Protein AF-A0AA88YJT1-F1 (afdb_monomer_lite)

p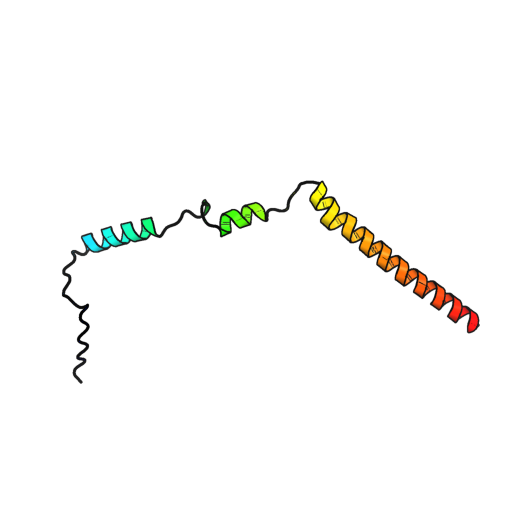LDDT: mean 74.41, std 13.92, range [35.03, 95.25]

Structure (mmCIF, N/CA/C/O backbone):
data_AF-A0AA88YJT1-F1
#
_entry.id   AF-A0AA88YJT1-F1
#
loop_
_atom_site.group_PDB
_atom_site.id
_atom_site.type_symbol
_atom_site.label_atom_id
_atom_site.label_alt_id
_atom_site.label_comp_id
_atom_site.label_asym_id
_atom_site.label_entity_id
_atom_site.label_seq_id
_atom_site.pdbx_PDB_ins_code
_atom_site.Cartn_x
_atom_site.Cartn_y
_atom_site.Cartn_z
_atom_site.occupancy
_atom_site.B_iso_or_equiv
_atom_site.auth_seq_id
_atom_site.auth_comp_id
_atom_site.auth_asym_id
_atom_site.auth_atom_id
_atom_site.pdbx_PDB_model_num
ATOM 1 N N . MET A 1 1 ? 55.283 -27.611 -9.566 1.00 35.03 1 MET A N 1
ATOM 2 C CA . MET A 1 1 ? 53.890 -28.098 -9.647 1.00 35.03 1 MET A CA 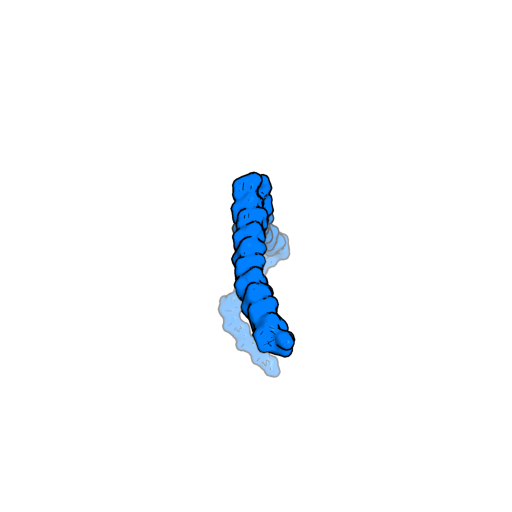1
ATOM 3 C C . MET A 1 1 ? 53.392 -27.805 -11.049 1.00 35.03 1 MET A C 1
ATOM 5 O O . MET A 1 1 ? 53.339 -26.640 -11.414 1.00 35.03 1 MET A O 1
ATOM 9 N N . TYR A 1 2 ? 53.147 -28.839 -11.854 1.00 47.56 2 TYR A N 1
ATOM 10 C CA . TYR A 1 2 ? 52.603 -28.697 -13.205 1.00 47.56 2 TYR A CA 1
ATOM 11 C C . TYR A 1 2 ? 51.077 -28.680 -13.102 1.00 47.56 2 TYR A C 1
ATOM 13 O O . TYR A 1 2 ? 50.495 -29.667 -12.657 1.00 47.56 2 TYR A O 1
ATOM 21 N N . VAL A 1 3 ? 50.445 -27.562 -13.465 1.00 47.97 3 VAL A N 1
ATOM 22 C CA . VAL A 1 3 ? 48.987 -27.498 -13.625 1.00 47.97 3 VAL A CA 1
ATOM 23 C C . VAL A 1 3 ? 48.683 -28.036 -15.014 1.00 47.97 3 VAL A C 1
ATOM 25 O O . VAL A 1 3 ? 48.955 -27.388 -16.021 1.00 47.97 3 VAL A O 1
ATOM 28 N N . ASN A 1 4 ? 48.218 -29.278 -15.041 1.00 55.31 4 ASN A N 1
ATOM 29 C CA . ASN A 1 4 ? 47.817 -29.994 -16.237 1.00 55.31 4 ASN A CA 1
ATOM 30 C C . ASN A 1 4 ? 46.287 -30.056 -16.227 1.00 55.31 4 ASN A C 1
ATOM 32 O O . ASN A 1 4 ? 45.703 -31.063 -15.839 1.00 55.31 4 ASN A O 1
ATOM 36 N N . ASP A 1 5 ? 45.655 -28.942 -16.594 1.00 47.69 5 ASP A N 1
ATOM 37 C CA . ASP A 1 5 ? 44.213 -28.876 -16.820 1.00 47.69 5 ASP A CA 1
ATOM 38 C C . ASP A 1 5 ? 43.954 -29.076 -18.312 1.00 47.69 5 ASP A C 1
ATOM 40 O O . ASP A 1 5 ? 43.826 -28.133 -19.096 1.00 47.69 5 ASP A O 1
ATOM 44 N N . SER A 1 6 ? 43.901 -30.344 -18.714 1.00 52.03 6 SER A N 1
ATOM 45 C CA . SER A 1 6 ? 43.448 -30.770 -20.037 1.00 52.03 6 SER A CA 1
ATOM 46 C C . SER A 1 6 ? 41.945 -30.510 -20.183 1.00 52.03 6 SER A C 1
ATOM 48 O O . SER A 1 6 ? 41.128 -31.429 -20.142 1.00 52.03 6 SER A O 1
ATOM 50 N N . CYS A 1 7 ? 41.559 -29.245 -20.342 1.00 50.59 7 CYS A N 1
ATOM 51 C CA . CYS A 1 7 ? 40.222 -28.870 -20.776 1.00 50.59 7 CYS A CA 1
ATOM 52 C C . CYS A 1 7 ? 40.132 -29.029 -22.300 1.00 50.59 7 CYS A C 1
ATOM 54 O O . CYS A 1 7 ? 40.809 -28.330 -23.055 1.00 50.59 7 CYS A O 1
ATOM 56 N N . TRP A 1 8 ? 39.257 -29.930 -22.756 1.00 49.69 8 TRP A N 1
ATOM 57 C CA . TRP A 1 8 ? 39.006 -30.207 -24.179 1.00 49.69 8 TRP A CA 1
ATOM 58 C C . TRP A 1 8 ? 38.424 -29.001 -24.948 1.00 49.69 8 TRP A C 1
ATOM 60 O O . TRP A 1 8 ? 38.339 -29.029 -26.173 1.00 49.69 8 TRP A O 1
ATOM 70 N N . CYS A 1 9 ? 38.049 -27.930 -24.241 1.00 57.94 9 CYS A N 1
ATOM 71 C CA . CYS A 1 9 ? 37.497 -26.699 -24.807 1.00 57.94 9 CYS A CA 1
ATOM 72 C C . CYS A 1 9 ? 38.560 -25.624 -25.086 1.00 57.94 9 CYS A C 1
ATOM 74 O O . CYS A 1 9 ? 38.256 -24.640 -25.753 1.00 57.94 9 CYS A O 1
ATOM 76 N N . CYS A 1 10 ? 39.799 -25.796 -24.612 1.00 49.84 10 CYS A N 1
ATOM 77 C CA . CYS A 1 10 ? 40.904 -24.859 -24.851 1.00 49.84 10 CYS A CA 1
ATOM 78 C C . CYS A 1 10 ? 41.545 -25.067 -26.235 1.00 49.84 10 CYS A C 1
ATOM 80 O O . CYS A 1 10 ? 42.763 -24.967 -26.390 1.00 49.84 10 CYS A O 1
ATOM 82 N N . LEU A 1 11 ? 40.733 -25.385 -27.250 1.00 52.53 11 LEU A N 1
ATOM 83 C CA . LEU A 1 11 ? 41.177 -25.330 -28.635 1.00 52.53 11 LEU A CA 1
ATOM 84 C C . LEU A 1 11 ? 41.555 -23.881 -28.923 1.00 52.53 11 LEU A C 1
ATOM 86 O O . LEU A 1 11 ? 40.754 -22.970 -28.725 1.00 52.53 11 LEU A O 1
ATOM 90 N N . ASN A 1 12 ? 42.801 -23.699 -29.346 1.00 55.19 12 ASN A N 1
ATOM 91 C CA . ASN A 1 12 ? 43.409 -22.426 -29.691 1.00 55.19 12 ASN A CA 1
ATOM 92 C C . ASN A 1 12 ? 42.568 -21.744 -30.783 1.00 55.19 12 ASN A C 1
ATOM 94 O O . ASN A 1 12 ? 42.738 -21.988 -31.976 1.00 55.19 12 ASN A O 1
ATOM 98 N N . TYR A 1 13 ? 41.593 -20.944 -30.360 1.00 55.88 13 TYR A N 1
ATOM 99 C CA . TYR A 1 13 ? 40.736 -20.178 -31.241 1.00 55.88 13 TYR A CA 1
ATOM 100 C C . TYR A 1 13 ? 41.395 -18.825 -31.441 1.00 55.88 13 TYR A C 1
ATOM 102 O O . TYR A 1 13 ? 41.260 -17.916 -30.625 1.00 55.88 13 TYR A O 1
ATOM 110 N N . THR A 1 14 ? 42.145 -18.699 -32.530 1.00 60.41 14 THR A N 1
ATOM 111 C CA . THR A 1 14 ? 42.653 -17.410 -32.997 1.00 60.41 14 THR A CA 1
ATOM 112 C C . THR A 1 14 ? 41.498 -16.640 -33.624 1.00 60.41 14 THR A C 1
ATOM 114 O O . THR A 1 14 ? 41.400 -16.533 -34.845 1.00 60.41 14 THR A O 1
ATOM 117 N N . ILE A 1 15 ? 40.569 -16.167 -32.794 1.00 61.62 15 ILE A N 1
ATOM 118 C CA . ILE A 1 15 ? 39.600 -15.179 -33.245 1.00 61.62 15 ILE A CA 1
ATOM 119 C C . ILE A 1 15 ? 40.306 -13.829 -33.296 1.00 61.62 15 ILE A C 1
ATOM 121 O O . ILE A 1 15 ? 41.001 -13.447 -32.353 1.00 61.62 15 ILE A O 1
ATOM 125 N N . SER A 1 16 ? 40.153 -13.118 -34.408 1.00 68.88 16 SER A N 1
ATOM 126 C CA . SER A 1 16 ? 40.581 -11.726 -34.479 1.00 68.88 16 SER A CA 1
ATOM 127 C C . SER A 1 16 ? 39.817 -10.932 -33.421 1.00 68.88 16 SER A C 1
ATOM 129 O O . SER A 1 16 ? 38.609 -11.116 -33.265 1.00 68.88 16 SER A O 1
ATOM 131 N N . SER A 1 17 ? 40.488 -10.037 -32.698 1.00 69.69 17 SER A N 1
ATOM 132 C CA . SER A 1 17 ? 39.860 -9.174 -31.687 1.00 69.69 17 SER A CA 1
ATOM 133 C C . SER A 1 17 ? 38.642 -8.427 -32.248 1.00 69.69 17 SER A C 1
ATOM 135 O O . SER A 1 17 ? 37.655 -8.251 -31.542 1.00 69.69 17 SER A O 1
ATOM 137 N N . GLN A 1 18 ? 38.670 -8.090 -33.541 1.00 70.75 18 GLN A N 1
ATOM 138 C CA . GLN A 1 18 ? 37.547 -7.478 -34.254 1.00 70.75 18 GLN A CA 1
ATOM 139 C C . GLN A 1 18 ? 36.327 -8.403 -34.371 1.00 70.75 18 GLN A C 1
ATOM 141 O O . GLN A 1 18 ? 35.202 -7.970 -34.137 1.00 70.75 18 GLN A O 1
ATOM 146 N N . ASP A 1 19 ? 36.526 -9.686 -34.672 1.00 74.12 19 ASP A N 1
ATOM 147 C CA . ASP A 1 19 ? 35.423 -10.649 -34.790 1.00 74.12 19 ASP A CA 1
ATOM 148 C C . ASP A 1 19 ? 34.772 -10.938 -33.431 1.00 74.12 19 ASP A C 1
ATOM 150 O O . ASP A 1 19 ? 33.580 -11.250 -33.351 1.00 74.12 19 ASP A O 1
ATOM 154 N N . LEU A 1 20 ? 35.544 -10.825 -32.345 1.00 77.81 20 LEU A N 1
ATOM 155 C CA . LEU A 1 20 ? 35.028 -10.971 -30.988 1.00 77.81 20 LEU A CA 1
ATOM 156 C C . LEU A 1 20 ? 34.131 -9.794 -30.600 1.00 77.81 20 LEU A C 1
ATOM 158 O O . LEU A 1 20 ? 33.059 -10.010 -30.038 1.00 77.81 20 LEU A O 1
ATOM 162 N N . GLU A 1 21 ? 34.545 -8.568 -30.923 1.00 77.75 21 GLU A N 1
ATOM 163 C CA . GLU A 1 21 ? 33.764 -7.357 -30.660 1.00 77.75 21 GLU A CA 1
ATOM 164 C C . GLU A 1 21 ? 32.432 -7.375 -31.412 1.00 77.75 21 GLU A C 1
ATOM 166 O O . GLU A 1 21 ? 31.385 -7.145 -30.805 1.00 77.75 21 GLU A O 1
ATOM 171 N N . VAL A 1 22 ? 32.442 -7.766 -32.690 1.00 82.94 22 VAL A N 1
ATOM 172 C CA . VAL A 1 22 ? 31.221 -7.885 -33.503 1.00 82.94 22 VAL A CA 1
ATOM 173 C C . VAL A 1 22 ? 30.253 -8.910 -32.907 1.00 82.94 22 VAL A C 1
ATOM 175 O O . VAL A 1 22 ? 29.065 -8.621 -32.743 1.00 82.94 22 VAL A O 1
ATOM 178 N N . LYS A 1 23 ? 30.750 -10.088 -32.505 1.00 81.62 23 LYS A N 1
ATOM 179 C CA . LYS A 1 23 ? 29.917 -11.104 -31.840 1.00 81.62 23 LYS A CA 1
ATOM 180 C C . LYS A 1 23 ? 29.369 -10.621 -30.499 1.00 81.62 23 LYS A C 1
ATOM 182 O O . LYS A 1 23 ? 28.241 -10.951 -30.136 1.00 81.62 23 LYS A O 1
ATOM 187 N N . LEU A 1 24 ? 30.151 -9.851 -29.749 1.00 81.56 24 LEU A N 1
ATOM 188 C CA . LEU A 1 24 ? 29.745 -9.329 -28.448 1.00 81.56 24 LEU A CA 1
ATOM 189 C C . LEU A 1 24 ? 28.650 -8.266 -28.597 1.00 81.56 24 LEU A C 1
ATOM 191 O O . LEU A 1 24 ? 27.678 -8.279 -27.839 1.00 81.56 24 LEU A O 1
ATOM 195 N N . GLU A 1 25 ? 28.749 -7.395 -29.600 1.00 82.81 25 GLU A N 1
ATOM 196 C CA . GLU A 1 25 ? 27.699 -6.429 -29.929 1.00 82.81 25 GLU A CA 1
ATOM 197 C C . GLU A 1 25 ? 26.414 -7.103 -30.416 1.00 82.81 25 GLU A C 1
ATOM 199 O O . GLU A 1 25 ? 25.319 -6.722 -29.989 1.00 82.81 25 GLU A O 1
ATOM 204 N N . GLU A 1 26 ? 26.531 -8.138 -31.248 1.00 84.19 26 GLU A N 1
ATOM 205 C CA . GLU A 1 26 ? 25.392 -8.926 -31.716 1.00 84.19 26 GLU A CA 1
ATOM 206 C C . GLU A 1 26 ? 24.661 -9.596 -30.544 1.00 84.19 26 GLU A C 1
ATOM 208 O O . GLU A 1 26 ? 23.446 -9.440 -30.386 1.00 84.19 26 GLU A O 1
ATOM 213 N N . LEU A 1 27 ? 25.404 -10.254 -29.649 1.00 81.38 27 LEU A N 1
ATOM 214 C CA . LEU A 1 27 ? 24.854 -10.851 -28.432 1.00 81.38 27 LEU A CA 1
ATOM 215 C C . LEU A 1 27 ? 24.209 -9.792 -27.536 1.00 81.38 27 LEU A C 1
ATOM 217 O O . LEU A 1 27 ? 23.073 -9.957 -27.094 1.00 81.38 27 LEU A O 1
ATOM 221 N N . LYS A 1 28 ? 24.879 -8.662 -27.307 1.00 79.38 28 LYS A N 1
ATOM 222 C CA . LYS A 1 28 ? 24.330 -7.564 -26.505 1.00 79.38 28 LYS A CA 1
ATOM 223 C C . LYS A 1 28 ? 23.020 -7.048 -27.093 1.00 79.38 28 LYS A C 1
ATOM 225 O O . LYS A 1 28 ? 22.090 -6.778 -26.337 1.00 79.38 28 LYS A O 1
ATOM 230 N N . ARG A 1 29 ? 22.902 -6.954 -28.418 1.00 79.69 29 ARG A N 1
ATOM 231 C CA . ARG A 1 29 ? 21.668 -6.543 -29.098 1.00 79.69 29 ARG A CA 1
ATOM 232 C C . ARG A 1 29 ? 20.542 -7.564 -28.926 1.00 79.69 29 ARG A C 1
ATOM 234 O O . ARG A 1 29 ? 19.416 -7.155 -28.663 1.00 79.69 29 ARG A O 1
ATOM 241 N N . ILE A 1 30 ? 20.836 -8.858 -29.041 1.00 77.75 30 ILE A N 1
ATOM 242 C CA . ILE A 1 30 ? 19.847 -9.939 -28.883 1.00 77.75 30 ILE A CA 1
ATOM 243 C C . ILE A 1 30 ? 19.352 -10.025 -27.433 1.00 77.75 30 ILE A C 1
ATOM 245 O O . ILE A 1 30 ? 18.155 -10.180 -27.193 1.00 77.75 30 ILE A O 1
ATOM 249 N N . LEU A 1 31 ? 20.260 -9.895 -26.462 1.00 75.44 31 LEU A N 1
ATOM 250 C CA . LEU A 1 31 ? 19.928 -9.972 -25.038 1.00 75.44 31 LEU A CA 1
ATOM 251 C C . LEU A 1 31 ? 19.346 -8.664 -24.473 1.00 75.44 31 LEU A C 1
ATOM 253 O O . LEU A 1 31 ? 18.735 -8.679 -23.401 1.00 75.44 31 LEU A O 1
ATOM 257 N N . THR A 1 32 ? 19.493 -7.530 -25.167 1.00 78.19 32 THR A N 1
ATOM 258 C CA . THR A 1 32 ? 18.886 -6.263 -24.738 1.00 78.19 32 THR A CA 1
ATOM 259 C C . THR A 1 32 ? 17.412 -6.235 -25.120 1.00 78.19 32 THR A C 1
ATOM 261 O O . THR A 1 32 ? 17.024 -5.854 -26.222 1.00 78.19 32 THR A O 1
ATOM 264 N N . VAL A 1 33 ? 16.558 -6.596 -24.166 1.00 77.31 33 VAL A N 1
ATOM 265 C CA . VAL A 1 33 ? 15.108 -6.487 -24.331 1.00 77.31 33 VAL A CA 1
ATOM 266 C C . VAL A 1 33 ? 14.663 -5.036 -24.080 1.00 77.31 33 VAL A C 1
ATOM 268 O O . VAL A 1 33 ? 15.026 -4.450 -23.053 1.00 77.31 33 VAL A O 1
ATOM 271 N N . PRO A 1 34 ? 13.846 -4.428 -24.962 1.00 78.38 34 PRO A N 1
ATOM 272 C CA . PRO A 1 34 ? 13.289 -3.101 -24.721 1.00 78.38 34 PRO A CA 1
ATOM 273 C C . PRO A 1 34 ? 12.495 -3.073 -23.410 1.00 78.38 34 PRO A C 1
ATOM 275 O O . PRO A 1 34 ? 11.576 -3.864 -23.223 1.00 78.38 34 PRO A O 1
ATOM 278 N N . LYS A 1 35 ? 12.775 -2.124 -22.504 1.00 69.56 35 LYS A N 1
ATOM 279 C CA . LYS A 1 35 ? 12.095 -2.049 -21.189 1.00 69.56 35 LYS A CA 1
ATOM 280 C C . LYS A 1 35 ? 10.563 -2.117 -21.291 1.00 69.56 35 LYS A C 1
ATOM 282 O O . LYS A 1 35 ? 9.926 -2.746 -20.450 1.00 69.56 35 LYS A O 1
ATOM 287 N N . LYS A 1 36 ? 9.985 -1.540 -22.353 1.00 70.19 36 LYS A N 1
ATOM 288 C CA . LYS A 1 36 ? 8.537 -1.508 -22.621 1.00 70.19 36 LYS A CA 1
ATOM 289 C C . LYS A 1 36 ? 7.903 -2.878 -22.915 1.00 70.19 36 LYS A C 1
ATOM 291 O O . LYS A 1 36 ? 6.689 -3.014 -22.803 1.00 70.19 36 LYS A O 1
ATOM 296 N N . THR A 1 37 ? 8.684 -3.890 -23.296 1.00 74.62 37 THR A N 1
ATOM 297 C CA . THR A 1 37 ? 8.167 -5.243 -23.578 1.00 74.62 37 THR A CA 1
ATOM 298 C C . THR A 1 37 ? 8.254 -6.170 -22.368 1.00 74.62 37 THR A C 1
ATOM 300 O O . THR A 1 37 ? 7.648 -7.243 -22.381 1.00 74.62 37 THR A O 1
ATOM 303 N N . THR A 1 38 ? 8.948 -5.751 -21.306 1.00 80.12 38 THR A N 1
ATOM 304 C CA . THR A 1 38 ? 9.120 -6.557 -20.094 1.00 80.12 38 THR A CA 1
ATOM 305 C C . THR A 1 38 ? 7.795 -6.762 -19.357 1.00 80.12 38 THR A C 1
ATOM 307 O O . THR A 1 38 ? 6.949 -5.867 -19.276 1.00 80.12 38 THR A O 1
ATOM 310 N N . SER A 1 39 ? 7.615 -7.953 -18.782 1.00 75.00 39 SER A N 1
ATOM 311 C CA . SER A 1 39 ? 6.441 -8.287 -17.964 1.00 75.00 39 SER A CA 1
ATOM 312 C C . SER A 1 39 ? 6.295 -7.352 -16.763 1.00 75.00 39 SER A C 1
ATOM 314 O O . SER A 1 39 ? 5.179 -6.991 -16.405 1.00 75.00 39 SER A O 1
ATOM 316 N N . LEU A 1 40 ? 7.414 -6.909 -16.184 1.00 75.88 40 LEU A N 1
ATOM 317 C CA . LEU A 1 40 ? 7.453 -5.946 -15.088 1.00 75.88 40 LEU A CA 1
ATOM 318 C C . LEU A 1 40 ? 6.876 -4.588 -15.507 1.00 75.88 40 LEU A C 1
ATOM 320 O O . LEU A 1 40 ? 6.018 -4.058 -14.807 1.00 75.88 40 LEU A O 1
ATOM 324 N N . TYR A 1 41 ? 7.269 -4.061 -16.671 1.00 78.06 41 TYR A N 1
ATOM 325 C CA . TYR A 1 41 ? 6.698 -2.821 -17.205 1.00 78.06 41 TYR A CA 1
ATOM 326 C C . TYR A 1 41 ? 5.197 -2.958 -17.490 1.00 78.06 41 TYR A C 1
ATOM 328 O O . TYR A 1 41 ? 4.414 -2.094 -17.102 1.00 78.06 41 TYR A O 1
ATOM 336 N N . LYS A 1 42 ? 4.771 -4.079 -18.092 1.00 74.00 42 LYS A N 1
ATOM 337 C CA . LYS A 1 42 ? 3.343 -4.356 -18.331 1.00 74.00 42 LYS A CA 1
ATOM 338 C C . LYS A 1 42 ? 2.543 -4.450 -17.028 1.00 74.00 42 LYS A C 1
ATOM 340 O O . LYS A 1 42 ? 1.443 -3.918 -16.957 1.00 74.00 42 LYS A O 1
ATOM 345 N N . ARG A 1 43 ? 3.095 -5.083 -15.988 1.00 72.56 43 ARG A N 1
ATOM 346 C CA . ARG A 1 43 ? 2.471 -5.161 -14.656 1.00 72.56 43 ARG A CA 1
ATOM 347 C C . ARG A 1 43 ? 2.372 -3.791 -13.990 1.00 72.56 43 ARG A C 1
ATOM 349 O O . ARG A 1 43 ? 1.336 -3.499 -13.409 1.00 72.56 43 ARG A O 1
ATOM 356 N N . GLY A 1 44 ? 3.387 -2.942 -14.147 1.00 69.88 44 GLY A N 1
ATOM 357 C CA . GLY A 1 44 ? 3.365 -1.565 -13.648 1.00 69.88 44 GLY A CA 1
ATOM 358 C C . GLY A 1 44 ? 2.263 -0.697 -14.266 1.00 69.88 44 GLY A C 1
ATOM 359 O O . GLY A 1 44 ? 1.737 0.178 -13.590 1.00 69.88 44 GLY A O 1
ATOM 360 N N . LEU A 1 45 ? 1.869 -0.959 -15.520 1.00 65.75 45 LEU A N 1
ATOM 361 C CA . LEU A 1 45 ? 0.728 -0.290 -16.166 1.00 65.75 45 LEU A CA 1
ATOM 362 C C . LEU A 1 45 ? -0.628 -0.767 -15.623 1.00 65.75 45 LEU A C 1
ATOM 364 O O . LEU A 1 45 ? -1.577 0.007 -15.587 1.00 65.75 45 LEU A O 1
ATOM 368 N N . ILE A 1 46 ? -0.722 -2.033 -15.210 1.00 62.97 46 ILE A N 1
ATOM 369 C CA . ILE A 1 46 ? -1.948 -2.629 -14.653 1.00 62.97 46 ILE A CA 1
ATOM 370 C C . ILE A 1 46 ? -2.126 -2.230 -13.181 1.00 62.97 46 ILE A C 1
ATOM 372 O O . ILE A 1 46 ? -3.250 -2.087 -12.717 1.00 62.97 46 ILE A O 1
ATOM 376 N N . SER A 1 47 ? -1.027 -2.020 -12.450 1.00 61.09 47 SER A N 1
ATOM 377 C CA . SER A 1 47 ? -1.041 -1.592 -11.047 1.00 61.09 47 SER A CA 1
ATOM 378 C C . SER A 1 47 ? -1.138 -0.075 -10.855 1.00 61.09 47 SER A C 1
ATOM 380 O O . SER A 1 47 ? -0.918 0.408 -9.744 1.00 61.09 47 SER A O 1
ATOM 382 N N . VAL A 1 48 ? -1.402 0.700 -11.912 1.00 63.09 48 VAL A N 1
ATOM 383 C CA . VAL A 1 48 ? -1.758 2.116 -11.754 1.00 63.09 48 VAL A CA 1
ATOM 384 C C . VAL A 1 48 ? -3.056 2.162 -10.950 1.00 63.09 48 VAL A C 1
ATOM 386 O O . VAL A 1 48 ? -3.958 1.375 -11.233 1.00 63.09 48 VAL A O 1
ATOM 389 N N . MET A 1 49 ? -3.145 3.037 -9.937 1.00 58.59 49 MET A N 1
ATOM 390 C CA . MET A 1 49 ? -4.397 3.232 -9.195 1.00 58.59 49 MET A CA 1
ATOM 391 C C . MET A 1 49 ? -5.535 3.404 -10.196 1.00 58.59 49 MET A C 1
ATOM 393 O O . MET A 1 49 ? -5.526 4.351 -10.985 1.00 58.59 49 MET A O 1
ATOM 397 N N . ASP A 1 50 ? -6.487 2.474 -10.177 1.00 63.31 50 ASP A N 1
ATOM 398 C CA . ASP A 1 50 ? -7.651 2.557 -11.040 1.00 63.31 50 ASP A CA 1
ATOM 399 C C . ASP A 1 50 ? -8.481 3.759 -10.577 1.00 63.31 50 ASP A C 1
ATOM 401 O O . ASP A 1 50 ? -9.110 3.739 -9.518 1.00 63.31 50 ASP A O 1
ATOM 405 N N . THR A 1 51 ? -8.420 4.849 -11.344 1.00 64.62 51 THR A N 1
ATOM 406 C CA . THR A 1 51 ? -9.149 6.092 -11.066 1.00 64.62 51 THR A CA 1
ATOM 407 C C . THR A 1 51 ? -10.638 5.961 -11.361 1.00 64.62 51 THR A C 1
ATOM 409 O O . THR A 1 51 ? -11.382 6.921 -11.151 1.00 64.62 51 THR A O 1
ATOM 412 N N . ARG A 1 52 ? -11.105 4.794 -11.840 1.00 72.56 52 ARG A N 1
ATOM 413 C CA . ARG A 1 52 ? -12.532 4.549 -12.029 1.00 72.56 52 ARG A CA 1
ATOM 414 C C . ARG A 1 52 ? -13.251 4.791 -10.700 1.00 72.56 52 ARG A C 1
ATOM 416 O O . ARG A 1 52 ? -12.973 4.096 -9.719 1.00 72.56 52 ARG A O 1
ATOM 423 N N . PRO A 1 53 ? -14.217 5.725 -10.664 1.00 67.31 53 PRO A N 1
ATOM 424 C CA . PRO A 1 53 ? -14.867 6.138 -9.423 1.00 67.31 53 PRO A CA 1
ATOM 425 C C . PRO A 1 53 ? -15.525 4.961 -8.696 1.00 67.31 53 PRO A C 1
ATOM 427 O O . PRO A 1 53 ? -15.530 4.929 -7.471 1.00 67.31 53 PRO A O 1
ATOM 430 N N . ALA A 1 54 ? -15.990 3.949 -9.436 1.00 68.69 54 ALA A N 1
ATOM 431 C CA . ALA A 1 54 ? -16.542 2.724 -8.869 1.00 68.69 54 ALA A CA 1
ATOM 432 C C . ALA A 1 54 ? -15.544 1.965 -7.974 1.00 68.69 54 ALA A C 1
ATOM 434 O O . ALA A 1 54 ? -15.917 1.568 -6.875 1.00 68.69 54 ALA A O 1
ATOM 435 N N . VAL A 1 55 ? -14.287 1.804 -8.406 1.00 67.69 55 VAL A N 1
ATOM 436 C CA . VAL A 1 55 ? -13.268 1.009 -7.693 1.00 67.69 55 VAL A CA 1
ATOM 437 C C . VAL A 1 55 ? -12.804 1.728 -6.430 1.00 67.69 55 VAL A C 1
ATOM 439 O O . VAL A 1 55 ? -12.719 1.120 -5.361 1.00 67.69 55 VAL A O 1
ATOM 442 N N . VAL A 1 56 ? -12.574 3.039 -6.535 1.00 68.44 56 VAL A N 1
ATOM 443 C CA . VAL A 1 56 ? -12.230 3.891 -5.389 1.00 68.44 56 VAL A CA 1
ATOM 444 C C . VAL A 1 56 ? -13.367 3.883 -4.369 1.00 68.44 56 VAL A C 1
ATOM 446 O O . VAL A 1 56 ? -13.131 3.656 -3.185 1.00 68.44 56 VAL A O 1
ATOM 449 N N . MET A 1 57 ? -14.612 4.045 -4.821 1.00 69.56 57 MET A N 1
ATOM 450 C CA . MET A 1 57 ? -15.773 4.076 -3.935 1.00 69.56 57 MET A CA 1
ATOM 451 C C . MET A 1 57 ? -15.946 2.755 -3.173 1.00 69.56 57 MET A C 1
ATOM 453 O O . MET A 1 57 ? -16.114 2.765 -1.951 1.00 69.56 57 MET A O 1
ATOM 457 N N . THR A 1 58 ? -15.846 1.612 -3.857 1.00 69.94 58 THR A N 1
ATOM 458 C CA . THR A 1 58 ? -15.979 0.299 -3.210 1.00 69.94 58 THR A CA 1
ATOM 459 C C . THR A 1 58 ? -14.814 -0.023 -2.281 1.00 69.94 58 THR A C 1
ATOM 461 O O . THR A 1 58 ? -15.034 -0.561 -1.199 1.00 69.94 58 THR A O 1
ATOM 464 N N . GLY A 1 59 ? -13.585 0.307 -2.687 1.00 67.88 59 GLY A N 1
ATOM 465 C CA . GLY A 1 59 ? -12.379 -0.093 -1.967 1.00 67.88 59 GLY A CA 1
ATOM 466 C C . GLY A 1 59 ? -12.117 0.737 -0.714 1.00 67.88 59 GLY A C 1
ATOM 467 O O . GLY A 1 59 ? -11.829 0.173 0.337 1.00 67.88 59 GLY A O 1
ATOM 468 N N . SER A 1 60 ? -12.221 2.066 -0.802 1.00 73.75 60 SER A N 1
ATOM 469 C CA . SER A 1 60 ? -11.848 2.948 0.310 1.00 73.75 60 SER A CA 1
ATOM 470 C C . SER A 1 60 ? -13.054 3.441 1.100 1.00 73.75 60 SER A C 1
ATOM 472 O O . SER A 1 60 ? -13.070 3.321 2.321 1.00 73.75 60 SER A O 1
ATOM 474 N N . THR A 1 61 ? -14.085 3.964 0.433 1.00 78.75 61 THR A N 1
ATOM 475 C CA . THR A 1 61 ? -15.185 4.631 1.148 1.00 78.75 61 THR A CA 1
ATOM 476 C C . THR A 1 61 ? -16.195 3.656 1.741 1.00 78.75 61 THR A C 1
ATOM 478 O O . THR A 1 61 ? -16.525 3.763 2.922 1.00 78.75 61 THR A O 1
ATOM 481 N N . LEU A 1 62 ? -16.652 2.668 0.964 1.00 84.94 62 LEU A N 1
ATOM 482 C CA . LEU A 1 62 ? -17.676 1.730 1.424 1.00 84.94 62 LEU A CA 1
ATOM 483 C C . LEU A 1 62 ? -17.116 0.782 2.492 1.00 84.94 62 LEU A C 1
ATOM 485 O O . LEU A 1 62 ? -17.747 0.561 3.524 1.00 84.94 62 LEU A O 1
ATOM 489 N N . GLY A 1 63 ? -15.899 0.274 2.268 1.00 85.88 63 GLY A N 1
ATOM 490 C CA . GLY A 1 63 ? -15.193 -0.575 3.227 1.00 85.88 63 GLY A CA 1
ATOM 491 C C . GLY A 1 63 ? -14.938 0.133 4.560 1.00 85.88 63 GLY A C 1
ATOM 492 O O . GLY A 1 63 ? -15.262 -0.416 5.613 1.00 85.88 63 GLY A O 1
ATOM 493 N N . ALA A 1 64 ? -14.434 1.373 4.532 1.00 88.50 64 ALA A N 1
ATOM 494 C CA . ALA A 1 64 ? -14.198 2.144 5.754 1.00 88.50 64 ALA A CA 1
ATOM 495 C C . ALA A 1 64 ? -15.498 2.446 6.516 1.00 88.50 64 ALA A C 1
ATOM 497 O O . ALA A 1 64 ? -15.525 2.352 7.743 1.00 88.50 64 ALA A O 1
ATOM 498 N N . PHE A 1 65 ? -16.586 2.757 5.807 1.00 92.00 65 PHE A N 1
ATOM 499 C CA . PHE A 1 65 ? -17.885 3.022 6.424 1.00 92.00 65 PHE A CA 1
ATOM 500 C C . PHE A 1 65 ? -18.456 1.791 7.144 1.00 92.00 65 PHE A C 1
ATOM 502 O O . PHE A 1 65 ? -18.914 1.899 8.281 1.00 92.00 65 PHE A O 1
ATOM 509 N N . ILE A 1 66 ? -18.377 0.608 6.526 1.00 93.31 66 ILE A N 1
ATOM 510 C CA . ILE A 1 66 ? -18.843 -0.644 7.143 1.00 93.31 66 ILE A CA 1
ATOM 511 C C . ILE A 1 66 ? -18.027 -0.964 8.403 1.00 93.31 66 ILE A C 1
ATOM 513 O O . ILE A 1 66 ? -18.602 -1.300 9.438 1.00 93.31 66 ILE A O 1
ATOM 517 N N . LEU A 1 67 ? -16.700 -0.816 8.344 1.00 93.12 67 LEU A N 1
ATOM 518 C CA . LEU A 1 67 ? -15.833 -1.036 9.506 1.00 93.12 67 LEU A CA 1
ATOM 519 C C . LEU A 1 67 ? -16.146 -0.063 10.647 1.00 93.12 67 LEU A C 1
ATOM 521 O O . LEU A 1 67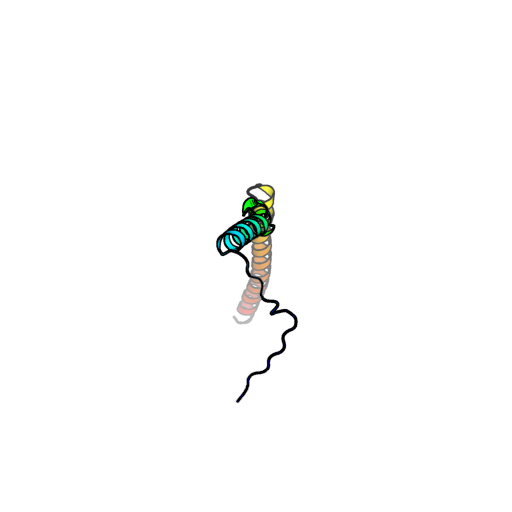 ? -16.203 -0.474 11.806 1.00 93.12 67 LEU A O 1
ATOM 525 N N . PHE A 1 68 ? -16.400 1.205 10.322 1.00 93.81 68 PHE A N 1
ATOM 526 C CA . PHE A 1 68 ? -16.795 2.206 11.306 1.00 93.81 68 PHE A CA 1
ATOM 527 C C . PHE A 1 68 ? -18.124 1.852 11.986 1.00 93.81 68 PHE A C 1
ATOM 529 O O . PHE A 1 68 ? -18.216 1.905 13.211 1.00 93.81 68 PHE A O 1
ATOM 536 N N . LEU A 1 69 ? -19.137 1.439 11.217 1.00 95.25 69 LEU A N 1
ATOM 537 C CA . LEU A 1 69 ? -20.431 1.031 11.771 1.00 95.25 69 LEU A CA 1
ATOM 538 C C . LEU A 1 69 ? -20.312 -0.177 12.705 1.00 95.25 69 LEU A C 1
ATOM 540 O O . LEU A 1 69 ? -20.913 -0.183 13.779 1.00 95.25 69 LEU A O 1
ATOM 544 N N . LEU A 1 70 ? -19.518 -1.180 12.326 1.00 94.31 70 LEU A N 1
ATOM 545 C CA . LEU A 1 70 ? -19.278 -2.352 13.169 1.00 94.31 70 LEU A CA 1
ATOM 546 C C . LEU A 1 70 ? -18.585 -1.969 14.481 1.00 94.31 70 LEU A C 1
ATOM 548 O O . LEU A 1 70 ? -19.010 -2.407 15.550 1.00 94.31 70 LEU A O 1
ATOM 552 N N . ALA A 1 71 ? -17.563 -1.113 14.417 1.00 93.81 71 ALA A N 1
ATOM 553 C CA . ALA A 1 71 ? -16.876 -0.622 15.608 1.00 93.81 71 ALA A CA 1
ATOM 554 C C . ALA A 1 71 ? -17.825 0.164 16.529 1.00 93.81 71 ALA A C 1
ATOM 556 O O . ALA A 1 71 ? -17.857 -0.077 17.736 1.00 93.81 71 ALA A O 1
ATOM 557 N N . ALA A 1 72 ? -18.645 1.054 15.963 1.00 94.00 72 ALA A N 1
ATOM 558 C CA . ALA A 1 72 ? -19.621 1.831 16.718 1.00 94.00 72 ALA A CA 1
ATOM 559 C C . ALA A 1 72 ? -20.651 0.936 17.427 1.00 94.00 72 ALA A C 1
ATOM 561 O O . ALA A 1 72 ? -20.996 1.198 18.577 1.00 94.00 72 ALA A O 1
ATOM 562 N N . PHE A 1 73 ? -21.105 -0.141 16.780 1.00 94.81 73 PHE A N 1
ATOM 563 C CA . PHE A 1 73 ? -22.065 -1.073 17.371 1.00 94.81 73 PHE A CA 1
ATOM 564 C C . PHE A 1 73 ? -21.496 -1.808 18.593 1.00 94.81 73 PHE A C 1
ATOM 566 O O . PHE A 1 73 ? -22.160 -1.892 19.627 1.00 94.81 73 PHE A O 1
ATOM 573 N N . VAL A 1 74 ? -20.251 -2.289 18.504 1.00 93.50 74 VAL A N 1
ATOM 574 C CA . VAL A 1 74 ? -19.572 -2.957 19.628 1.00 93.50 74 VAL A CA 1
ATOM 575 C C . VAL A 1 74 ? -19.396 -1.997 20.803 1.00 93.50 74 VAL A C 1
ATOM 577 O O . VAL A 1 74 ? -19.741 -2.338 21.933 1.00 93.50 74 VAL A O 1
ATOM 580 N N . ILE A 1 75 ? -18.923 -0.776 20.534 1.00 93.06 75 ILE A N 1
ATOM 581 C CA . ILE A 1 75 ? -18.722 0.249 21.566 1.00 93.06 75 ILE A CA 1
ATOM 582 C C . ILE A 1 75 ? -20.052 0.628 22.218 1.00 93.06 75 ILE A C 1
ATOM 58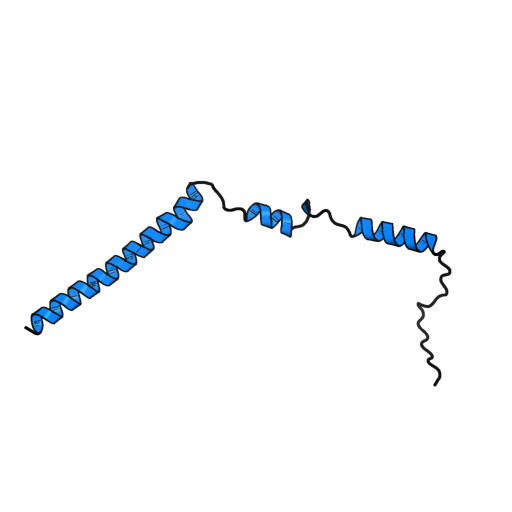4 O O . ILE A 1 75 ? -20.114 0.799 23.431 1.00 93.06 75 ILE A O 1
ATOM 588 N N . PHE A 1 76 ? -21.128 0.746 21.441 1.00 93.69 76 PHE A N 1
ATOM 589 C CA . PHE A 1 76 ? -22.437 1.100 21.978 1.00 93.69 76 PHE A CA 1
ATOM 590 C C . PHE A 1 76 ? -22.982 0.025 22.925 1.00 93.69 76 PHE A C 1
ATOM 592 O O . PHE A 1 76 ? -23.479 0.354 24.003 1.00 93.69 76 PHE A O 1
ATOM 599 N N . ALA A 1 77 ? -22.843 -1.254 22.568 1.00 89.50 77 ALA A N 1
ATOM 600 C CA . ALA A 1 77 ? -23.244 -2.361 23.432 1.00 89.50 77 ALA A CA 1
ATOM 601 C C . ALA A 1 77 ? -22.431 -2.396 24.739 1.00 89.50 77 ALA A C 1
ATOM 603 O O . ALA A 1 77 ? -22.991 -2.602 25.818 1.00 89.50 77 ALA A O 1
ATOM 604 N N . ASP A 1 78 ? -21.122 -2.151 24.660 1.00 89.38 78 ASP A N 1
ATOM 605 C CA . ASP A 1 78 ? -20.261 -2.090 25.843 1.00 89.38 78 ASP A CA 1
ATOM 606 C C . ASP A 1 78 ? -20.600 -0.881 26.730 1.00 89.38 78 ASP A C 1
ATOM 608 O O . ASP A 1 78 ? -20.766 -1.010 27.943 1.00 89.38 78 ASP A O 1
ATOM 612 N N . LEU A 1 79 ? -20.845 0.283 26.121 1.00 89.50 79 LEU A N 1
ATOM 613 C CA . LEU A 1 79 ? -21.234 1.501 26.828 1.00 89.50 79 LEU A CA 1
ATOM 614 C C . LEU A 1 79 ? -22.566 1.334 27.575 1.00 89.50 79 LEU A C 1
ATOM 616 O O . LEU A 1 79 ? -22.689 1.775 28.718 1.00 89.50 79 LEU A O 1
ATOM 620 N N . GLN A 1 80 ? -23.556 0.668 26.974 1.00 90.75 80 GLN A N 1
ATOM 621 C CA . GLN A 1 80 ? -24.821 0.361 27.646 1.00 90.75 80 GLN A CA 1
ATOM 622 C C . GLN A 1 80 ? -24.620 -0.543 28.868 1.00 90.75 80 GLN A C 1
ATOM 624 O O . GLN A 1 80 ? -25.190 -0.282 29.932 1.00 90.75 80 GLN A O 1
ATOM 629 N N . ASN A 1 81 ? -23.782 -1.576 28.744 1.00 87.88 81 ASN A N 1
ATOM 630 C CA . ASN A 1 81 ? -23.451 -2.460 29.859 1.00 87.88 81 ASN A CA 1
ATOM 631 C C . ASN A 1 81 ? -22.678 -1.727 30.963 1.00 87.88 81 ASN A C 1
ATOM 633 O O . ASN A 1 81 ? -22.971 -1.921 32.144 1.00 87.88 81 ASN A O 1
ATOM 637 N N . PHE A 1 82 ? -21.753 -0.840 30.597 1.00 88.81 82 PHE A N 1
ATOM 638 C CA . PHE A 1 82 ? -21.002 -0.015 31.538 1.00 88.81 82 PHE A CA 1
ATOM 639 C C . PHE A 1 82 ? -21.912 0.937 32.326 1.00 88.81 82 PHE A C 1
ATOM 641 O O . PHE A 1 82 ? -21.824 1.008 33.552 1.00 88.81 82 PHE A O 1
ATOM 648 N N . ILE A 1 83 ? -22.838 1.626 31.648 1.00 89.25 83 ILE A 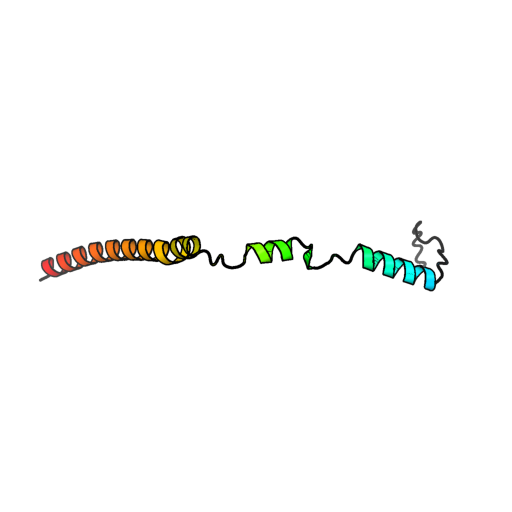N 1
ATOM 649 C CA . ILE A 1 83 ? -23.806 2.525 32.295 1.00 89.25 83 ILE A CA 1
ATOM 650 C C . ILE A 1 83 ? -24.733 1.745 33.232 1.00 89.25 83 ILE A C 1
ATOM 652 O O . ILE A 1 83 ? -25.003 2.204 34.343 1.00 89.25 83 ILE A O 1
ATOM 656 N N . ARG A 1 84 ? -25.211 0.566 32.811 1.00 87.12 84 ARG A N 1
ATOM 657 C CA . ARG A 1 84 ? -26.047 -0.296 33.656 1.00 87.12 84 ARG A CA 1
ATOM 658 C C . ARG A 1 84 ? -25.305 -0.710 34.925 1.00 87.12 84 ARG A C 1
ATOM 660 O O . ARG A 1 84 ? -25.829 -0.505 36.014 1.00 87.12 84 ARG A O 1
ATOM 667 N N . LYS A 1 85 ? -24.070 -1.198 34.789 1.00 87.69 85 LYS A N 1
ATOM 668 C CA . LYS A 1 85 ? -23.237 -1.608 35.925 1.00 87.69 85 LYS A CA 1
ATOM 669 C C . LYS A 1 85 ? -22.984 -0.455 36.903 1.00 87.69 85 LYS A C 1
ATOM 671 O O . LYS A 1 85 ? -23.145 -0.624 38.103 1.00 87.69 85 LYS A O 1
ATOM 676 N N . ARG A 1 86 ? -22.668 0.744 36.401 1.00 84.25 86 ARG A N 1
ATOM 677 C CA . ARG A 1 86 ? -22.447 1.936 37.243 1.00 84.25 86 ARG A CA 1
ATOM 678 C C . ARG A 1 86 ? -23.688 2.363 38.031 1.00 84.25 86 ARG A C 1
ATOM 680 O O . ARG A 1 86 ? -23.542 2.917 39.113 1.00 84.25 86 ARG A O 1
ATOM 687 N N . ARG A 1 87 ? -24.891 2.117 37.501 1.00 81.25 87 ARG A N 1
ATOM 688 C CA . ARG A 1 87 ? -26.157 2.394 38.196 1.00 81.25 87 ARG A CA 1
ATOM 689 C C . ARG A 1 87 ? -26.443 1.388 39.313 1.00 81.25 87 ARG A C 1
ATOM 691 O O . ARG A 1 87 ? -27.056 1.767 40.293 1.00 81.25 87 ARG A O 1
ATOM 698 N N . GLU A 1 88 ? -26.027 0.133 39.160 1.00 77.19 88 GLU A N 1
ATOM 699 C CA . GLU A 1 88 ? -26.189 -0.908 40.190 1.00 77.19 88 GLU A CA 1
ATOM 700 C C . GLU A 1 88 ? -25.214 -0.714 41.375 1.00 77.19 88 GLU A C 1
ATOM 702 O O . GLU A 1 88 ? -25.468 -1.212 42.467 1.00 77.19 88 GLU A O 1
ATOM 707 N N . GLU A 1 89 ? -24.115 0.022 41.172 1.00 71.62 89 GLU A N 1
ATOM 708 C CA . GLU A 1 89 ? -23.097 0.336 42.191 1.00 71.62 89 GLU A CA 1
ATOM 709 C C . GLU A 1 89 ? -23.369 1.639 42.985 1.00 71.62 89 GLU A C 1
ATOM 711 O O . GLU A 1 89 ? -22.596 1.956 43.890 1.00 71.62 89 GLU A O 1
ATOM 716 N N . THR A 1 90 ? -24.423 2.402 42.652 1.00 55.62 90 THR A N 1
ATOM 717 C CA . THR A 1 90 ? -24.829 3.654 43.339 1.00 55.62 90 THR A CA 1
ATOM 718 C C . THR A 1 90 ? -26.138 3.453 44.088 1.00 55.62 90 THR A C 1
ATOM 720 O O . THR A 1 90 ? -26.224 3.912 45.247 1.00 55.62 90 THR A O 1
#

Organism: Pinctada imbricata (NCBI:txid66713)

Radius of gyration: 35.37 Å; chains: 1; bounding box: 80×37×78 Å

Sequence (90 aa):
MYVNDSCWCCLNYTISSQDLEVKLEELKRILTVPKKTTSLYKRGLISVMDTRPAVVMTGSTLGAFILFLLAAFVIFADLQNFIRKRREET

Secondary structure (DSSP, 8-state):
-------TT-------HHHHHHHHHHHHHHH---GGGSHHHHHHHHTS----HHHHIIIIIIHHH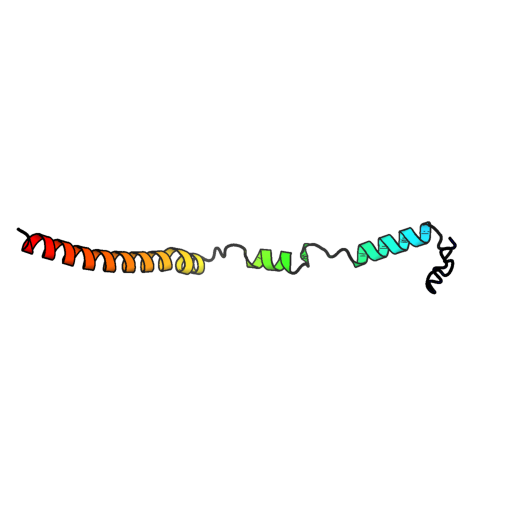HHHHHHHHHHHHHHHHHHHHHHHT-

Foldseek 3Di:
DDDDPPDVPVPPDPDDPVNVVVVVVVVCVVPDDDPCVDPVNVVVVVPDPPPPVVCCCVPPPVVVVVVVVVVVVVVVVVVVVVVVVVVVVD